Protein AF-A0A1Z4ECY9-F1 (afdb_monomer)

Foldseek 3Di:
DDPDDQEAEDEDLDAQVVVCCCCVPVVWDWPFDWDKDADPVCCVVCCVPPVGWIKIKTWTGHPVDDSYIYIYIYTDPDPCSVVCVVVPPPDPDPPDPPDDPDDDDD

Radius of gyration: 17.65 Å; Cα contacts (8 Å, |Δi|>4): 155; chains: 1; bounding box: 49×33×40 Å

Mean predicted aligned error: 11.93 Å

Structure (mmCIF, N/CA/C/O backbone):
data_AF-A0A1Z4ECY9-F1
#
_entry.id   AF-A0A1Z4ECY9-F1
#
loop_
_atom_site.group_PDB
_atom_site.id
_atom_site.type_symbol
_atom_site.label_atom_id
_atom_site.label_alt_id
_atom_site.label_comp_id
_atom_site.label_asym_id
_atom_site.label_entity_id
_atom_site.label_seq_id
_atom_site.pdbx_PDB_ins_code
_atom_site.Cartn_x
_atom_site.Cartn_y
_atom_site.Cartn_z
_atom_site.occupancy
_atom_site.B_iso_or_equiv
_atom_site.auth_seq_id
_atom_site.auth_comp_id
_atom_site.auth_asym_id
_atom_site.auth_atom_id
_atom_site.pdbx_PDB_model_num
ATOM 1 N N . MET A 1 1 ? 17.446 1.854 20.145 1.00 80.44 1 MET A N 1
ATOM 2 C CA . MET A 1 1 ? 16.213 1.353 20.793 1.00 80.44 1 MET A CA 1
ATOM 3 C C . MET A 1 1 ? 15.110 1.364 19.746 1.00 80.44 1 MET A C 1
ATOM 5 O O . MET A 1 1 ? 15.015 2.360 19.044 1.00 80.44 1 MET A O 1
ATOM 9 N N . ILE A 1 2 ? 14.346 0.279 19.589 1.00 88.25 2 ILE A N 1
ATOM 10 C CA . ILE A 1 2 ? 13.215 0.200 18.644 1.00 88.25 2 ILE A CA 1
ATOM 11 C C . ILE A 1 2 ? 11.961 0.709 19.361 1.00 88.25 2 ILE A C 1
ATOM 13 O O . ILE A 1 2 ? 11.686 0.266 20.474 1.00 88.25 2 ILE A O 1
ATOM 17 N N . THR A 1 3 ? 11.234 1.643 18.748 1.00 91.81 3 THR A N 1
ATOM 18 C CA . THR A 1 3 ? 10.036 2.273 19.337 1.00 91.81 3 THR A CA 1
ATOM 19 C C . THR A 1 3 ? 8.726 1.627 18.888 1.00 91.81 3 THR A C 1
ATOM 21 O O . THR A 1 3 ? 7.711 1.809 19.550 1.00 91.81 3 THR A O 1
ATOM 24 N N . GLY A 1 4 ? 8.741 0.853 17.800 1.00 89.12 4 GLY A N 1
ATOM 25 C CA . GLY A 1 4 ? 7.564 0.174 17.264 1.00 89.12 4 GLY A CA 1
ATOM 26 C C . GLY A 1 4 ? 7.726 -0.207 15.794 1.00 89.12 4 GLY A C 1
ATOM 27 O O . GLY A 1 4 ? 8.823 -0.127 15.240 1.00 89.12 4 GLY A O 1
ATOM 28 N N . ILE A 1 5 ? 6.615 -0.614 15.177 1.00 88.00 5 ILE A N 1
ATOM 29 C CA . ILE A 1 5 ? 6.491 -0.839 13.732 1.00 88.00 5 ILE A CA 1
ATOM 30 C C . ILE A 1 5 ? 5.702 0.337 13.161 1.00 88.00 5 ILE A C 1
ATOM 32 O O . ILE A 1 5 ? 4.564 0.549 13.566 1.00 88.00 5 ILE A O 1
ATOM 36 N N . ALA A 1 6 ? 6.302 1.091 12.239 1.00 88.12 6 ALA A N 1
ATOM 37 C CA . ALA A 1 6 ? 5.648 2.249 11.631 1.00 88.12 6 ALA A CA 1
ATOM 38 C C . ALA A 1 6 ? 4.501 1.841 10.692 1.00 88.12 6 ALA A C 1
ATOM 40 O O . ALA A 1 6 ? 3.439 2.450 10.714 1.00 88.12 6 ALA A O 1
ATOM 41 N N . HIS A 1 7 ? 4.719 0.813 9.871 1.00 91.50 7 HIS A N 1
ATOM 42 C CA . HIS A 1 7 ? 3.724 0.222 8.978 1.00 91.50 7 HIS A CA 1
ATOM 43 C C . HIS A 1 7 ? 4.233 -1.127 8.453 1.00 91.50 7 HIS A C 1
ATOM 45 O O . HIS A 1 7 ? 5.385 -1.506 8.678 1.00 91.50 7 HIS A O 1
ATOM 51 N N . THR A 1 8 ? 3.369 -1.856 7.749 1.00 92.75 8 THR A N 1
ATOM 52 C CA . THR A 1 8 ? 3.765 -2.995 6.908 1.00 92.75 8 THR A CA 1
ATOM 53 C C . THR A 1 8 ? 3.583 -2.609 5.445 1.00 92.75 8 THR A C 1
ATOM 55 O O . THR A 1 8 ? 2.523 -2.103 5.085 1.00 92.75 8 THR A O 1
ATOM 58 N N . GLY A 1 9 ? 4.602 -2.837 4.617 1.00 93.31 9 GLY A N 1
ATOM 59 C CA . GLY A 1 9 ? 4.529 -2.652 3.167 1.00 93.31 9 GLY A CA 1
ATOM 60 C C . GLY A 1 9 ? 4.226 -3.966 2.452 1.00 93.31 9 GLY A C 1
ATOM 61 O O . GLY A 1 9 ? 4.786 -5.007 2.807 1.00 93.31 9 GLY A O 1
ATOM 62 N N . VAL A 1 10 ? 3.347 -3.936 1.449 1.00 94.38 10 VAL A N 1
ATOM 63 C CA . VAL A 1 10 ? 3.013 -5.105 0.622 1.00 94.38 10 VAL A CA 1
ATOM 64 C C . VAL A 1 10 ? 3.139 -4.751 -0.853 1.00 94.38 10 VAL A C 1
ATOM 66 O O . VAL A 1 10 ? 2.501 -3.817 -1.338 1.00 94.38 10 VAL A O 1
ATOM 69 N N . CYS A 1 11 ? 3.942 -5.536 -1.569 1.00 93.12 11 CYS A N 1
ATOM 70 C CA . CYS A 1 11 ? 4.121 -5.392 -3.007 1.00 93.12 11 CYS A CA 1
ATOM 71 C C . CYS A 1 11 ? 2.959 -6.045 -3.758 1.00 93.12 11 CYS A C 1
ATOM 73 O O . CYS A 1 11 ? 2.620 -7.204 -3.503 1.00 93.12 11 CYS A O 1
ATOM 75 N N . VAL A 1 12 ? 2.374 -5.317 -4.701 1.00 93.62 12 VAL A N 1
ATOM 76 C CA . VAL A 1 12 ? 1.252 -5.763 -5.528 1.00 93.62 12 VAL A CA 1
ATOM 77 C C . VAL A 1 12 ? 1.512 -5.437 -6.999 1.00 93.62 12 VAL A C 1
ATOM 79 O O . VAL A 1 12 ? 2.254 -4.505 -7.299 1.00 93.62 12 VAL A O 1
ATOM 82 N N . PRO A 1 13 ? 0.909 -6.186 -7.935 1.00 90.75 13 PRO A N 1
ATOM 83 C CA . PRO A 1 13 ? 1.071 -5.918 -9.363 1.00 90.75 13 PRO A CA 1
ATOM 84 C C . PRO A 1 13 ? 0.149 -4.816 -9.910 1.00 90.75 13 PRO A C 1
ATOM 86 O O . PRO A 1 13 ? 0.336 -4.399 -11.046 1.00 90.75 13 PRO A O 1
ATOM 89 N N . ASP A 1 14 ? -0.863 -4.405 -9.142 1.00 91.88 14 ASP A N 1
ATOM 90 C CA . ASP A 1 14 ? -1.826 -3.347 -9.472 1.00 91.88 14 ASP A CA 1
ATOM 91 C C . ASP A 1 14 ? -2.219 -2.636 -8.169 1.00 91.88 14 ASP A C 1
ATOM 93 O O . ASP A 1 14 ? -2.951 -3.193 -7.337 1.00 91.88 14 ASP A O 1
ATOM 97 N N . CYS A 1 15 ? -1.680 -1.432 -7.958 1.00 95.69 15 CYS A N 1
ATOM 98 C CA . CYS A 1 15 ? -1.901 -0.671 -6.728 1.00 95.69 15 CYS A CA 1
ATOM 99 C C . CYS A 1 15 ? -3.362 -0.226 -6.586 1.00 95.69 15 CYS A C 1
ATOM 101 O O . CYS A 1 15 ? -3.951 -0.356 -5.510 1.00 95.69 15 CYS A O 1
ATOM 103 N N . GLU A 1 16 ? -3.984 0.244 -7.669 1.00 95.31 16 GLU A N 1
ATOM 104 C CA . GLU A 1 16 ? -5.367 0.726 -7.635 1.00 95.31 16 GLU A CA 1
ATOM 105 C C . GLU A 1 16 ? -6.35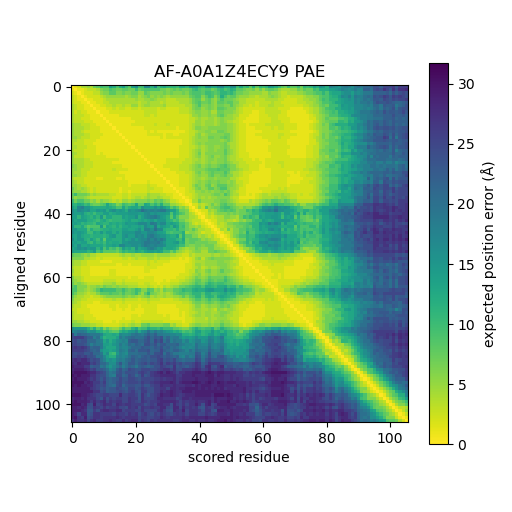0 -0.412 -7.352 1.00 95.31 16 GLU A C 1
ATOM 107 O O . GLU A 1 16 ? -7.227 -0.280 -6.489 1.00 95.31 16 GLU A O 1
ATOM 112 N N . GLY A 1 17 ? -6.166 -1.555 -8.019 1.00 96.44 17 GLY A N 1
ATOM 113 C CA . GLY A 1 17 ? -6.965 -2.755 -7.787 1.00 96.44 17 GLY A CA 1
ATOM 114 C C . GLY A 1 17 ? -6.834 -3.276 -6.354 1.00 96.44 17 GLY A C 1
ATOM 115 O O . GLY A 1 17 ? -7.839 -3.611 -5.716 1.00 96.44 17 GLY A O 1
ATOM 116 N N . ALA A 1 18 ? -5.617 -3.288 -5.804 1.00 97.75 18 ALA A N 1
ATOM 117 C CA . ALA A 1 18 ? -5.384 -3.684 -4.417 1.00 97.75 18 ALA A CA 1
ATOM 118 C C . ALA A 1 18 ? -6.031 -2.710 -3.419 1.00 97.75 18 ALA A C 1
ATOM 120 O O . ALA A 1 18 ? -6.681 -3.149 -2.467 1.00 97.75 18 ALA A O 1
ATOM 121 N N . VAL A 1 19 ? -5.924 -1.398 -3.642 1.00 98.00 19 VAL A N 1
ATOM 122 C CA . VAL A 1 19 ? -6.582 -0.389 -2.795 1.00 98.00 19 VAL A CA 1
ATOM 123 C C . VAL A 1 19 ? -8.099 -0.540 -2.828 1.00 98.00 19 VAL A C 1
ATOM 125 O O . VAL A 1 19 ? -8.735 -0.491 -1.771 1.00 98.00 19 VAL A O 1
ATOM 128 N N . ALA A 1 20 ? -8.685 -0.776 -4.005 1.00 97.81 20 ALA A N 1
ATOM 129 C CA . ALA A 1 20 ? -10.113 -1.053 -4.125 1.00 97.81 20 ALA A CA 1
ATOM 130 C C . ALA A 1 20 ? -10.507 -2.304 -3.325 1.00 97.81 20 ALA A C 1
ATOM 132 O O . ALA A 1 20 ? -11.491 -2.271 -2.592 1.00 97.81 20 ALA A O 1
ATOM 133 N N . PHE A 1 21 ? -9.709 -3.374 -3.372 1.00 97.81 21 PHE A N 1
ATOM 134 C CA . PHE A 1 21 ? -9.943 -4.568 -2.555 1.00 97.81 21 PHE A CA 1
ATOM 135 C C . PHE A 1 21 ? -9.900 -4.269 -1.047 1.00 97.81 21 PHE A C 1
ATOM 137 O O . PHE A 1 21 ? -10.837 -4.614 -0.322 1.00 97.81 21 PHE A O 1
ATOM 144 N N . TYR A 1 22 ? -8.848 -3.600 -0.567 1.00 97.62 22 TYR A N 1
ATOM 145 C CA . TYR A 1 22 ? -8.715 -3.261 0.853 1.00 97.62 22 TYR A CA 1
ATOM 146 C C . TYR A 1 22 ? -9.866 -2.373 1.342 1.00 97.62 22 TYR A C 1
ATOM 148 O O . TYR A 1 22 ? -10.384 -2.587 2.438 1.00 97.62 22 TYR A O 1
ATOM 156 N N . ARG A 1 23 ? -10.314 -1.427 0.513 1.00 97.44 23 ARG A N 1
ATOM 157 C CA . ARG A 1 23 ? -11.443 -0.545 0.818 1.00 97.44 23 ARG A CA 1
ATOM 158 C C . ARG A 1 23 ? -12.784 -1.275 0.788 1.00 97.44 23 ARG A C 1
ATOM 160 O O . ARG A 1 23 ? -13.520 -1.252 1.769 1.00 97.44 23 ARG A O 1
ATOM 167 N N . ASP A 1 24 ? -13.104 -1.916 -0.329 1.00 98.00 24 ASP A N 1
ATOM 168 C CA . ASP A 1 24 ? -14.465 -2.377 -0.625 1.00 98.00 24 ASP A CA 1
ATOM 169 C C . ASP A 1 24 ? -14.768 -3.755 -0.036 1.00 98.00 24 ASP A C 1
ATOM 171 O O . ASP A 1 24 ? -15.924 -4.066 0.250 1.00 98.00 24 ASP A O 1
ATOM 175 N N . VAL A 1 25 ? -13.743 -4.594 0.144 1.00 97.94 25 VAL A N 1
ATOM 176 C CA . VAL A 1 25 ? -13.905 -5.964 0.653 1.00 97.94 25 VAL A CA 1
ATOM 177 C C . VAL A 1 25 ? -13.518 -6.054 2.121 1.00 97.94 25 VAL A C 1
ATOM 179 O O . VAL A 1 25 ? -14.233 -6.680 2.901 1.00 97.94 25 VAL A O 1
ATOM 182 N N . LEU A 1 26 ? -12.391 -5.446 2.497 1.00 96.25 26 LEU A N 1
ATOM 183 C CA . LEU A 1 26 ? -11.879 -5.505 3.870 1.00 96.25 26 LEU A CA 1
ATOM 184 C C . LEU A 1 26 ? -12.319 -4.318 4.735 1.00 96.25 26 LEU A C 1
ATOM 186 O O . LEU A 1 26 ? -12.106 -4.346 5.945 1.00 96.25 26 LEU A O 1
ATOM 190 N N . GLY A 1 27 ? -12.968 -3.308 4.148 1.00 97.00 27 GLY A N 1
ATOM 191 C CA . GLY A 1 27 ? -13.519 -2.172 4.885 1.00 97.00 27 GLY A CA 1
ATOM 192 C C . GLY A 1 27 ? -12.462 -1.214 5.434 1.00 97.00 27 GLY A C 1
ATOM 193 O O . GLY A 1 27 ? -12.752 -0.467 6.368 1.00 97.00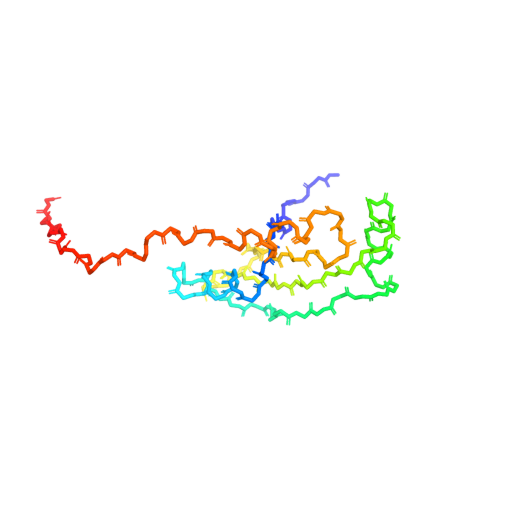 27 GLY A O 1
ATOM 194 N N . LEU A 1 28 ? -11.240 -1.232 4.896 1.00 97.31 28 LEU A N 1
ATOM 195 C CA . LEU A 1 28 ? -10.199 -0.278 5.274 1.00 97.31 28 LEU A CA 1
ATOM 196 C C . LEU A 1 28 ? -10.491 1.104 4.679 1.00 97.31 28 LEU A C 1
ATOM 198 O O . LEU A 1 28 ? -11.146 1.267 3.649 1.00 97.31 28 LEU A O 1
ATOM 202 N N . ARG A 1 29 ? -9.957 2.130 5.329 1.00 97.62 29 ARG A N 1
ATOM 203 C CA . ARG A 1 29 ? -10.006 3.511 4.871 1.00 97.62 29 ARG A CA 1
ATOM 204 C C . ARG A 1 29 ? -8.753 3.840 4.072 1.00 97.62 29 ARG A C 1
ATOM 206 O O . ARG A 1 29 ? -7.643 3.593 4.530 1.00 97.62 29 ARG A O 1
ATOM 213 N N . VAL A 1 30 ? -8.932 4.474 2.917 1.00 97.38 30 VAL A N 1
ATOM 214 C CA . VAL A 1 30 ? -7.825 5.087 2.173 1.00 97.38 30 VAL A CA 1
ATOM 215 C C . VAL A 1 30 ? -7.400 6.361 2.902 1.00 97.38 30 VAL A C 1
ATOM 217 O O . VAL A 1 30 ? -8.201 7.286 3.052 1.00 97.38 30 VAL A O 1
ATOM 220 N N . LEU A 1 31 ? -6.163 6.381 3.392 1.00 96.12 31 LEU A N 1
ATOM 221 C CA . LEU A 1 31 ? -5.571 7.510 4.115 1.00 96.12 31 LEU A CA 1
ATOM 222 C C . LEU A 1 31 ? -4.726 8.375 3.180 1.00 96.12 31 LEU A C 1
ATOM 224 O O . LEU A 1 31 ? -4.788 9.599 3.250 1.00 96.12 31 LEU A O 1
ATOM 228 N N . SER A 1 32 ? -3.990 7.721 2.280 1.00 94.31 32 SER A N 1
ATOM 229 C CA . SER A 1 32 ? -3.289 8.351 1.167 1.00 94.31 32 SER A CA 1
ATOM 230 C C . SER A 1 32 ? -3.675 7.618 -0.119 1.00 94.31 32 SER A C 1
ATOM 232 O O . SER A 1 32 ? -3.478 6.399 -0.182 1.00 94.31 32 SER A O 1
ATOM 234 N N . PRO A 1 33 ? -4.290 8.297 -1.106 1.00 93.69 33 PRO A N 1
ATOM 235 C CA . PRO A 1 33 ? -4.673 7.662 -2.363 1.00 93.69 33 PRO A CA 1
ATOM 236 C C . PRO A 1 33 ? -3.434 7.240 -3.168 1.00 93.69 33 PRO A C 1
ATOM 238 O O . PRO A 1 33 ? -2.357 7.772 -2.914 1.00 93.69 33 PRO A O 1
ATOM 241 N N . PRO A 1 34 ? -3.569 6.327 -4.147 1.00 93.75 34 PRO A N 1
ATOM 242 C CA . PRO A 1 34 ? -2.475 5.973 -5.044 1.00 93.75 34 PRO A CA 1
ATOM 243 C C . PRO A 1 34 ? -1.853 7.202 -5.710 1.00 93.75 34 PRO A C 1
ATOM 245 O O . PRO A 1 34 ? -2.556 8.000 -6.336 1.00 93.75 34 PRO A O 1
ATOM 248 N N . TYR A 1 35 ? -0.535 7.344 -5.600 1.00 89.00 35 TYR A N 1
ATOM 249 C CA . TYR A 1 35 ? 0.231 8.318 -6.373 1.00 89.00 35 TYR A CA 1
ATOM 250 C C . TYR A 1 35 ? 1.582 7.743 -6.791 1.00 89.00 35 TYR A C 1
ATOM 252 O O . TYR A 1 35 ? 2.166 6.899 -6.109 1.00 89.00 35 TYR A O 1
ATOM 260 N N . VAL A 1 36 ? 2.074 8.208 -7.940 1.00 89.94 36 VAL A N 1
ATOM 261 C CA . VAL A 1 36 ? 3.367 7.788 -8.479 1.00 89.94 36 VAL A CA 1
ATOM 262 C C . VAL A 1 36 ? 4.482 8.550 -7.774 1.00 89.94 36 VAL A C 1
ATOM 264 O O . VAL A 1 36 ? 4.528 9.782 -7.786 1.00 89.94 36 VAL A O 1
ATOM 267 N N . MET A 1 37 ? 5.408 7.797 -7.200 1.00 84.44 37 MET A N 1
ATOM 268 C CA . MET A 1 37 ? 6.678 8.265 -6.675 1.00 84.44 37 MET A CA 1
ATOM 269 C C . MET A 1 37 ? 7.782 7.949 -7.676 1.00 84.44 37 MET A C 1
ATOM 271 O O . MET A 1 37 ? 8.066 6.792 -7.989 1.00 84.44 37 MET A O 1
ATOM 2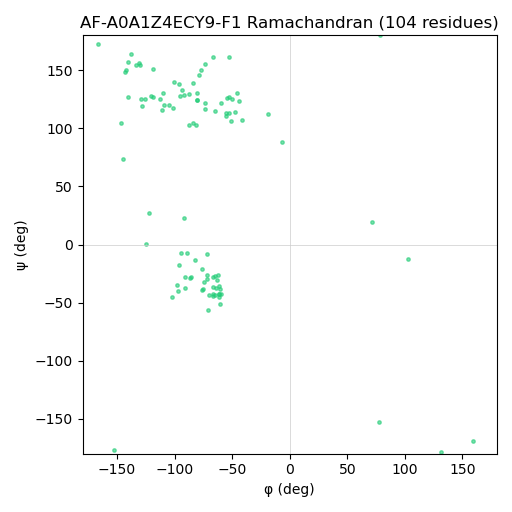75 N N . ALA A 1 38 ? 8.404 9.012 -8.174 1.00 79.56 38 ALA A N 1
ATOM 276 C CA . ALA A 1 38 ? 9.486 8.954 -9.140 1.00 79.56 38 ALA A CA 1
ATOM 277 C C . ALA A 1 38 ? 10.581 9.960 -8.773 1.00 79.56 38 ALA A C 1
ATOM 279 O O . ALA A 1 38 ? 10.372 10.908 -8.009 1.00 79.56 38 ALA A O 1
ATOM 280 N N . GLY A 1 39 ? 11.757 9.786 -9.368 1.00 70.56 39 GLY A N 1
ATOM 281 C CA . GLY A 1 39 ? 12.842 10.751 -9.251 1.00 70.56 39 GLY A CA 1
ATOM 282 C C . GLY A 1 39 ? 13.591 10.682 -7.916 1.00 70.56 39 GLY A C 1
ATOM 283 O O . GLY A 1 39 ? 13.697 9.633 -7.287 1.00 70.56 39 GLY A O 1
ATOM 284 N N . ASN A 1 40 ? 14.168 11.809 -7.492 1.00 63.53 40 ASN A N 1
ATOM 285 C CA . ASN A 1 40 ? 15.117 11.829 -6.372 1.00 63.53 40 ASN A CA 1
ATOM 286 C C . ASN A 1 40 ? 14.492 11.439 -5.025 1.00 63.53 40 ASN A C 1
ATOM 288 O O . ASN A 1 40 ? 15.204 10.928 -4.171 1.00 63.53 40 ASN A O 1
ATOM 292 N N . ALA A 1 41 ? 13.185 11.649 -4.841 1.00 62.19 41 ALA A N 1
ATOM 293 C CA . ALA A 1 41 ? 12.501 11.328 -3.589 1.00 62.19 41 ALA A CA 1
ATOM 294 C C . ALA A 1 41 ? 12.582 9.830 -3.261 1.00 62.19 41 ALA A C 1
ATOM 296 O O . ALA A 1 41 ? 12.935 9.474 -2.145 1.00 62.19 41 ALA A O 1
ATOM 297 N N . ILE A 1 42 ? 12.344 8.965 -4.250 1.00 64.31 42 ILE A N 1
ATOM 298 C CA . ILE A 1 42 ? 12.404 7.513 -4.063 1.00 64.31 42 ILE A CA 1
ATOM 299 C C . ILE A 1 42 ? 13.819 6.954 -4.239 1.00 64.31 42 ILE A C 1
ATOM 301 O O . ILE A 1 42 ? 14.187 5.995 -3.571 1.00 64.31 42 ILE A O 1
ATOM 305 N N . ARG A 1 43 ? 14.668 7.589 -5.060 1.00 65.81 43 ARG A N 1
ATOM 306 C CA . ARG A 1 43 ? 16.092 7.220 -5.136 1.00 65.81 43 ARG A CA 1
ATOM 307 C C . ARG A 1 43 ? 16.836 7.459 -3.827 1.00 65.81 43 ARG A C 1
ATOM 309 O O . ARG A 1 43 ? 17.688 6.660 -3.471 1.00 65.81 43 ARG A O 1
ATOM 316 N N . ASN A 1 44 ? 16.523 8.525 -3.101 1.00 65.50 44 ASN A N 1
ATOM 317 C CA . ASN A 1 44 ? 17.177 8.782 -1.819 1.00 65.50 44 ASN A CA 1
ATOM 318 C C . ASN A 1 44 ? 16.724 7.806 -0.723 1.00 65.50 44 ASN A C 1
ATOM 320 O O . ASN A 1 44 ? 17.481 7.566 0.210 1.00 65.50 44 ASN A O 1
ATOM 324 N N . ASP A 1 45 ? 15.511 7.265 -0.839 1.00 67.69 45 ASP A N 1
ATOM 325 C CA . ASP A 1 45 ? 14.922 6.372 0.162 1.00 67.69 45 ASP A CA 1
ATOM 326 C C . ASP A 1 45 ? 15.226 4.891 -0.129 1.00 67.69 45 ASP A C 1
ATOM 328 O O . ASP A 1 45 ? 15.523 4.108 0.769 1.00 67.69 45 ASP A O 1
ATOM 332 N N . MET A 1 46 ? 15.226 4.508 -1.411 1.00 64.75 46 MET A N 1
ATOM 333 C CA . MET A 1 46 ? 15.349 3.119 -1.867 1.00 64.75 46 MET A CA 1
ATOM 334 C C . MET A 1 46 ? 16.495 2.863 -2.858 1.00 64.75 46 MET A C 1
ATOM 336 O O . MET A 1 46 ? 16.661 1.725 -3.290 1.00 64.75 46 MET A O 1
ATOM 340 N N . GLY A 1 47 ? 17.295 3.867 -3.228 1.00 61.00 47 GLY A N 1
ATOM 341 C CA . GLY A 1 47 ? 18.310 3.767 -4.294 1.00 61.00 47 GLY A CA 1
ATOM 342 C C . GLY A 1 47 ? 19.428 2.751 -4.046 1.00 61.00 47 GLY A C 1
ATOM 343 O O . GLY A 1 47 ? 19.987 2.206 -4.993 1.00 61.00 47 GLY A O 1
ATOM 344 N N . GLU A 1 48 ? 19.723 2.457 -2.779 1.00 68.00 48 GLU A N 1
ATOM 345 C CA . GLU A 1 48 ? 20.682 1.414 -2.381 1.00 68.00 48 GLU A CA 1
ATOM 346 C C . GLU A 1 48 ? 20.098 -0.007 -2.520 1.00 68.00 48 GLU A C 1
ATOM 348 O O . GLU A 1 48 ? 20.837 -0.985 -2.607 1.00 68.00 48 GLU A O 1
ATOM 353 N N . LEU A 1 49 ? 18.766 -0.134 -2.542 1.00 62.09 49 LEU A N 1
ATOM 354 C CA . LEU A 1 49 ? 18.043 -1.405 -2.670 1.00 62.09 49 LEU A CA 1
ATOM 355 C C . LEU A 1 49 ? 17.602 -1.671 -4.114 1.00 62.09 49 LEU A C 1
ATOM 357 O O . LEU A 1 49 ? 17.575 -2.821 -4.551 1.00 62.09 49 LEU A O 1
ATOM 361 N N . VAL A 1 50 ? 17.243 -0.617 -4.849 1.00 64.88 50 VAL A N 1
ATOM 362 C CA . VAL A 1 50 ? 16.744 -0.667 -6.227 1.00 64.88 50 VAL A CA 1
ATOM 363 C C . VAL A 1 50 ? 17.351 0.501 -6.997 1.00 64.88 50 VAL A C 1
ATOM 365 O O . VAL A 1 50 ? 17.236 1.645 -6.575 1.00 64.88 50 VAL A O 1
ATOM 368 N N . SER A 1 51 ? 17.982 0.227 -8.137 1.00 63.72 51 SER A N 1
ATOM 369 C CA . SER A 1 51 ? 18.820 1.189 -8.868 1.00 63.72 51 SER A CA 1
ATOM 370 C C . SER A 1 51 ? 18.054 2.319 -9.573 1.00 63.72 51 SER A C 1
ATOM 372 O O . SER A 1 51 ? 18.585 3.422 -9.691 1.00 63.72 51 SER A O 1
ATOM 374 N N . ASP A 1 52 ? 16.812 2.090 -10.012 1.00 67.44 52 ASP A N 1
ATOM 375 C CA . ASP A 1 52 ? 15.920 3.146 -10.524 1.00 67.44 52 ASP A CA 1
ATOM 376 C C . ASP A 1 52 ? 14.453 2.869 -10.145 1.00 67.44 52 ASP A C 1
ATOM 378 O O . ASP A 1 52 ? 13.642 2.427 -10.968 1.00 67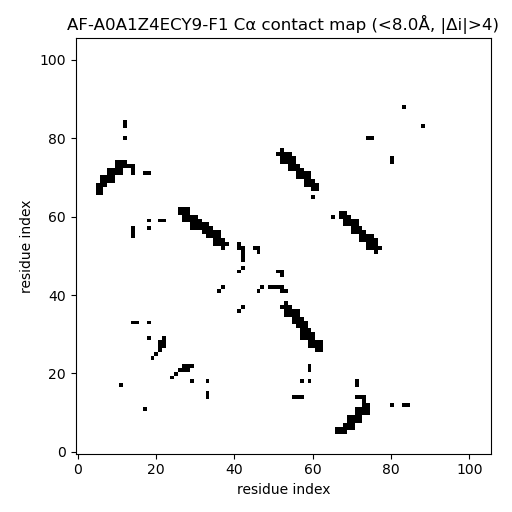.44 52 ASP A O 1
ATOM 382 N N . PRO A 1 53 ? 14.091 3.064 -8.866 1.00 70.94 53 PRO A N 1
ATOM 383 C CA . PRO A 1 53 ? 12.762 2.748 -8.396 1.00 70.94 53 PRO A CA 1
ATOM 384 C C . PRO A 1 53 ? 11.789 3.803 -8.919 1.00 70.94 53 PRO A C 1
ATOM 386 O O . PRO A 1 53 ? 11.921 4.995 -8.658 1.00 70.94 53 PRO A O 1
ATOM 389 N N . THR A 1 54 ? 10.783 3.353 -9.656 1.00 84.50 54 THR A N 1
ATOM 390 C CA . THR A 1 54 ? 9.543 4.103 -9.861 1.00 84.50 54 THR A CA 1
ATOM 391 C C . THR A 1 54 ? 8.424 3.234 -9.325 1.00 84.50 54 THR A C 1
ATOM 393 O O . THR A 1 54 ? 8.342 2.054 -9.681 1.00 84.50 54 THR A O 1
ATOM 396 N N . MET A 1 55 ? 7.586 3.788 -8.453 1.00 88.44 55 MET A N 1
ATOM 397 C CA . MET A 1 55 ? 6.515 3.022 -7.824 1.00 88.44 55 MET A CA 1
ATOM 398 C C . MET A 1 55 ? 5.250 3.846 -7.648 1.00 88.44 55 MET A C 1
ATOM 400 O O . MET A 1 55 ? 5.317 5.050 -7.413 1.00 88.44 55 MET A O 1
ATOM 404 N N . THR A 1 56 ? 4.101 3.191 -7.722 1.00 91.81 56 THR A N 1
ATOM 405 C CA . THR A 1 56 ? 2.836 3.743 -7.236 1.00 91.81 56 THR A CA 1
ATOM 406 C C . THR A 1 56 ? 2.628 3.233 -5.821 1.00 91.81 56 THR A C 1
ATOM 408 O O . THR A 1 56 ? 2.675 2.020 -5.616 1.00 91.81 56 THR A O 1
ATOM 411 N N . ALA A 1 57 ? 2.364 4.111 -4.853 1.00 93.31 57 ALA A N 1
ATOM 412 C CA . ALA A 1 57 ? 1.986 3.660 -3.517 1.00 93.31 57 ALA A CA 1
ATOM 413 C C . ALA A 1 57 ? 0.743 4.354 -2.974 1.00 93.31 57 ALA A C 1
ATOM 415 O O . ALA A 1 57 ? 0.394 5.465 -3.375 1.00 93.31 57 ALA A O 1
ATOM 416 N N . ALA A 1 58 ? 0.089 3.665 -2.049 1.00 96.56 58 ALA A N 1
ATOM 417 C CA . ALA A 1 58 ? -1.058 4.142 -1.300 1.00 96.56 58 ALA A CA 1
ATOM 418 C C . ALA A 1 58 ? -0.954 3.684 0.155 1.00 96.56 58 ALA A C 1
ATOM 420 O O . ALA A 1 58 ? -0.329 2.666 0.455 1.00 96.56 58 ALA A O 1
ATOM 421 N N . ILE A 1 59 ? -1.627 4.401 1.053 1.00 96.75 59 ILE A N 1
ATOM 422 C CA . ILE A 1 59 ? -1.708 4.032 2.469 1.00 96.75 59 ILE A CA 1
ATOM 423 C C . ILE A 1 59 ? -3.168 3.794 2.829 1.00 96.75 59 ILE A C 1
ATOM 425 O O . ILE A 1 59 ? -4.020 4.669 2.636 1.00 96.75 59 ILE A O 1
ATOM 429 N N . VAL A 1 60 ? -3.446 2.624 3.400 1.00 97.69 60 VAL A N 1
ATOM 430 C CA . VAL A 1 60 ? -4.755 2.268 3.952 1.00 97.69 60 VAL A CA 1
ATOM 431 C C . VAL A 1 60 ? -4.649 1.982 5.449 1.00 97.69 60 VAL A C 1
ATOM 433 O O . VAL A 1 60 ? -3.612 1.544 5.942 1.00 97.69 60 VAL A O 1
ATOM 436 N N . GLY A 1 61 ? -5.723 2.230 6.188 1.00 96.75 61 GLY A N 1
ATOM 437 C CA . GLY A 1 61 ? -5.780 2.002 7.631 1.00 96.75 61 GLY A CA 1
ATOM 438 C C . GLY A 1 61 ? -7.194 1.712 8.109 1.00 96.75 61 GLY A C 1
ATOM 439 O O . GLY A 1 61 ? -8.125 1.605 7.312 1.00 96.75 61 GLY A O 1
ATOM 440 N N . PHE A 1 62 ? -7.370 1.562 9.416 1.00 95.50 62 PHE A N 1
ATOM 441 C CA . PHE A 1 62 ? -8.673 1.224 9.979 1.00 95.50 62 PHE A CA 1
ATOM 442 C C . PHE A 1 62 ? -9.622 2.441 10.035 1.00 95.50 62 PHE A C 1
ATOM 444 O O . PHE A 1 62 ? -9.163 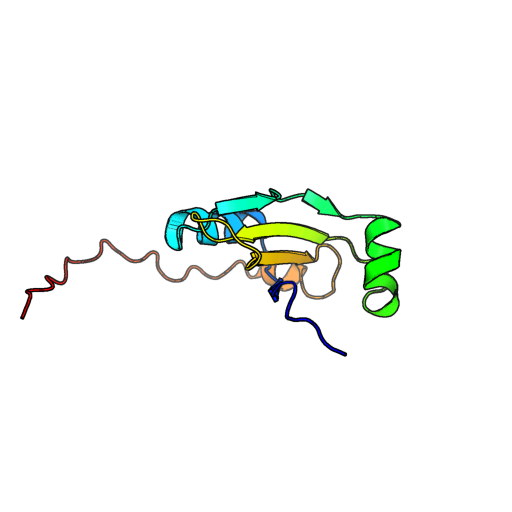3.583 10.145 1.00 95.50 62 PHE A O 1
ATOM 451 N N . PRO A 1 63 ? -10.952 2.239 9.936 1.00 93.56 63 P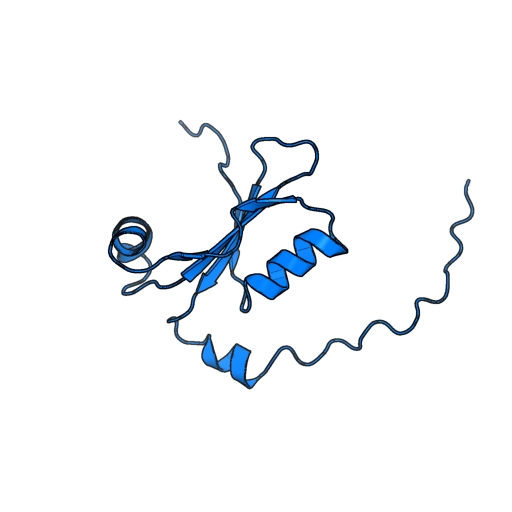RO A N 1
ATOM 452 C CA . PRO A 1 63 ? -11.928 3.334 9.935 1.00 93.56 63 PRO A CA 1
ATOM 453 C C . PRO A 1 63 ? -11.966 4.161 11.225 1.00 93.56 63 PRO A C 1
ATOM 455 O O . PRO A 1 63 ? -12.272 5.353 11.171 1.00 93.56 63 PRO A O 1
ATOM 458 N N . ASP A 1 64 ? -11.660 3.536 12.362 1.00 93.88 64 ASP A N 1
ATOM 459 C CA . ASP A 1 64 ? -11.549 4.156 13.688 1.00 93.88 64 ASP A CA 1
ATOM 460 C C . ASP A 1 64 ? -10.298 5.038 13.838 1.00 93.88 64 ASP A C 1
ATOM 462 O O . ASP A 1 64 ? -10.185 5.795 14.803 1.00 93.88 64 ASP A O 1
ATOM 466 N N . GLY A 1 65 ? -9.405 5.008 12.846 1.00 84.38 65 GLY A N 1
ATOM 467 C CA . GLY A 1 65 ? -8.145 5.733 12.859 1.00 84.38 65 GLY A CA 1
ATOM 468 C C . GLY A 1 65 ? -7.080 5.041 13.710 1.00 84.38 65 GLY A C 1
ATOM 469 O O . GLY A 1 65 ? -7.282 3.973 14.275 1.00 84.38 65 GLY A O 1
ATOM 470 N N . GLY A 1 66 ? -5.897 5.649 13.769 1.00 87.44 66 GLY A N 1
ATOM 471 C CA . GLY A 1 66 ? -4.745 5.113 14.494 1.00 87.44 66 GLY A CA 1
ATOM 472 C C . GLY A 1 66 ? -3.470 5.127 13.659 1.00 87.44 66 GLY A C 1
ATOM 473 O O . GLY A 1 66 ? -3.457 5.593 12.521 1.00 87.44 66 GLY A O 1
ATOM 474 N N . ASP A 1 67 ? -2.395 4.619 14.251 1.00 87.69 67 ASP A N 1
ATOM 475 C CA . ASP A 1 67 ? -1.055 4.527 13.659 1.00 87.69 67 ASP A CA 1
ATOM 476 C C . ASP A 1 67 ? -0.821 3.222 12.880 1.00 87.69 67 ASP A C 1
ATOM 478 O O . ASP A 1 67 ? 0.179 3.069 12.185 1.00 87.69 67 ASP A O 1
ATOM 482 N N . ARG A 1 68 ? -1.764 2.278 12.956 1.00 91.50 68 ARG A N 1
ATOM 483 C CA . ARG A 1 68 ? -1.697 0.990 12.262 1.00 91.50 68 ARG A CA 1
ATOM 484 C C . ARG A 1 68 ? -2.132 1.154 10.817 1.00 91.50 68 ARG A C 1
ATOM 486 O O . ARG A 1 68 ? -3.329 1.222 10.525 1.00 91.50 68 ARG A O 1
ATOM 493 N N . VAL A 1 69 ? -1.155 1.176 9.922 1.00 95.12 69 VAL A N 1
ATOM 494 C CA . VAL A 1 69 ? -1.392 1.353 8.491 1.00 95.12 69 VAL A CA 1
ATOM 495 C C . VAL A 1 69 ? -0.679 0.295 7.658 1.00 95.12 69 VAL A C 1
ATOM 497 O O . VAL A 1 69 ? 0.327 -0.294 8.068 1.00 95.12 69 VAL A O 1
ATOM 500 N N . LEU A 1 70 ? -1.240 0.061 6.477 1.00 96.31 70 LEU A N 1
ATOM 501 C CA . LEU A 1 70 ? -0.693 -0.796 5.439 1.00 96.31 70 LEU A CA 1
ATOM 502 C C . LEU A 1 70 ? -0.306 0.081 4.250 1.00 96.31 70 LEU A C 1
ATOM 504 O O . LEU A 1 70 ? -1.143 0.823 3.728 1.00 96.31 70 LEU A O 1
ATOM 508 N N . GLU A 1 71 ? 0.944 -0.026 3.823 1.00 96.25 71 GLU A N 1
ATOM 509 C CA . GLU A 1 71 ? 1.410 0.572 2.580 1.00 96.25 71 GLU A CA 1
ATOM 510 C C . GLU A 1 71 ? 1.275 -0.448 1.446 1.00 96.25 71 GLU A C 1
ATOM 512 O O . GLU A 1 71 ? 1.710 -1.598 1.554 1.00 96.25 71 GLU A O 1
ATOM 517 N N . VAL A 1 72 ? 0.631 -0.034 0.361 1.00 96.81 72 VAL A N 1
ATOM 518 C CA . VAL A 1 72 ? 0.402 -0.847 -0.835 1.00 96.81 72 VAL A CA 1
ATOM 519 C C . VAL A 1 72 ? 1.286 -0.292 -1.938 1.00 96.81 72 VAL A C 1
ATOM 521 O O . VAL A 1 72 ? 1.144 0.879 -2.276 1.00 96.81 72 VAL A O 1
ATOM 524 N N . ILE A 1 73 ? 2.191 -1.112 -2.477 1.00 94.00 73 ILE A N 1
ATOM 525 C CA . ILE A 1 73 ? 3.272 -0.660 -3.363 1.00 94.00 73 ILE A CA 1
ATOM 526 C C . ILE A 1 73 ? 3.238 -1.449 -4.671 1.00 94.00 73 ILE A C 1
ATOM 528 O O . ILE A 1 73 ? 3.318 -2.675 -4.663 1.00 94.00 73 ILE A O 1
ATOM 532 N N . GLU A 1 74 ? 3.179 -0.756 -5.803 1.00 92.62 74 GLU A N 1
ATOM 533 C CA . GLU A 1 74 ? 3.402 -1.326 -7.132 1.00 92.62 74 GLU A CA 1
ATOM 534 C C . GLU A 1 74 ? 4.707 -0.775 -7.704 1.00 92.62 74 GLU A C 1
ATOM 536 O O . GLU A 1 74 ? 4.814 0.419 -7.981 1.00 92.62 74 GLU A O 1
ATOM 541 N N . TYR A 1 75 ? 5.695 -1.644 -7.917 1.00 88.19 75 TYR A N 1
ATOM 542 C CA . TYR A 1 75 ? 6.920 -1.278 -8.625 1.00 88.19 75 TYR A CA 1
ATOM 543 C C . TYR A 1 75 ? 6.690 -1.312 -10.137 1.00 88.19 75 TYR A C 1
ATOM 545 O O . TYR A 1 75 ? 6.289 -2.334 -10.693 1.00 88.19 75 TYR A O 1
ATOM 553 N N . LEU A 1 76 ? 6.973 -0.200 -10.815 1.00 83.56 76 LEU A N 1
ATOM 554 C CA . LEU A 1 76 ? 6.644 -0.028 -12.231 1.00 83.56 76 LEU A CA 1
ATOM 555 C C . LEU A 1 76 ? 7.763 -0.478 -13.181 1.00 83.56 76 LEU A C 1
ATOM 557 O O . LEU A 1 76 ? 7.454 -0.915 -14.287 1.00 83.56 76 LEU A O 1
ATOM 561 N N . ASN A 1 77 ? 9.025 -0.423 -12.738 1.00 72.56 77 ASN A N 1
ATOM 562 C CA . ASN A 1 77 ? 10.216 -0.624 -13.579 1.00 72.56 77 ASN A CA 1
ATOM 563 C C . ASN A 1 77 ? 11.127 -1.774 -13.104 1.00 72.56 77 ASN A C 1
ATOM 565 O O . ASN A 1 77 ? 12.336 -1.726 -13.313 1.00 72.56 77 ASN A O 1
ATOM 569 N N . VAL A 1 78 ? 10.584 -2.786 -12.422 1.00 67.31 78 VAL A N 1
ATOM 570 C CA . VAL A 1 78 ? 11.372 -3.943 -11.957 1.00 67.31 78 VAL A CA 1
ATOM 571 C C . VAL A 1 78 ? 11.187 -5.150 -12.876 1.00 67.31 78 VAL A C 1
ATOM 573 O O . VAL A 1 78 ? 10.074 -5.435 -13.331 1.00 67.31 78 VAL A O 1
ATOM 576 N N . ASP A 1 79 ? 12.280 -5.872 -13.135 1.00 56.78 79 ASP A N 1
ATOM 577 C CA . ASP A 1 79 ? 12.274 -7.098 -13.936 1.00 56.78 79 ASP A CA 1
ATOM 578 C C . ASP A 1 79 ? 11.250 -8.104 -13.371 1.00 56.78 79 ASP A C 1
ATOM 580 O O . ASP A 1 79 ? 11.258 -8.424 -12.183 1.00 56.78 79 ASP A O 1
ATOM 584 N N . GLY A 1 80 ? 10.334 -8.582 -14.222 1.00 53.88 80 GLY A N 1
ATOM 585 C CA . GLY A 1 80 ? 9.234 -9.484 -13.842 1.00 53.88 80 GLY A CA 1
ATOM 586 C C . GLY A 1 80 ? 7.852 -8.825 -13.702 1.00 53.88 80 GLY A C 1
ATOM 587 O O . GLY A 1 80 ? 6.846 -9.537 -13.712 1.00 53.88 80 GLY A O 1
ATOM 588 N N . ALA A 1 81 ? 7.758 -7.488 -13.672 1.00 55.34 81 ALA A N 1
ATOM 589 C CA . ALA A 1 81 ? 6.468 -6.779 -13.697 1.00 55.34 81 ALA A CA 1
ATOM 590 C C . ALA A 1 81 ? 5.669 -7.061 -14.990 1.00 55.34 81 ALA A C 1
ATOM 592 O O . ALA A 1 81 ? 4.445 -7.226 -14.968 1.00 55.34 81 ALA A O 1
ATOM 593 N N . ASP A 1 82 ? 6.372 -7.209 -16.114 1.00 53.50 82 ASP A N 1
ATOM 594 C CA . ASP A 1 82 ? 5.780 -7.557 -17.409 1.00 53.50 82 ASP A CA 1
ATOM 595 C C . ASP A 1 82 ? 5.196 -8.973 -17.445 1.00 53.50 82 ASP A C 1
ATOM 597 O O . ASP A 1 82 ? 4.238 -9.223 -18.178 1.00 53.50 82 ASP A O 1
ATOM 601 N N . ASP A 1 83 ? 5.729 -9.896 -16.643 1.00 52.50 83 ASP A N 1
ATOM 602 C CA . ASP A 1 83 ? 5.282 -11.289 -16.631 1.00 52.50 83 ASP A CA 1
ATOM 603 C C . ASP A 1 83 ? 3.926 -11.427 -15.918 1.00 52.50 83 ASP A C 1
ATOM 605 O O . ASP A 1 83 ? 3.073 -12.211 -16.335 1.00 52.50 83 ASP A O 1
ATOM 609 N N . VAL A 1 84 ? 3.656 -10.584 -14.910 1.00 55.09 84 VAL A N 1
ATOM 610 C CA . VAL A 1 84 ? 2.336 -10.499 -14.259 1.00 55.09 84 VAL 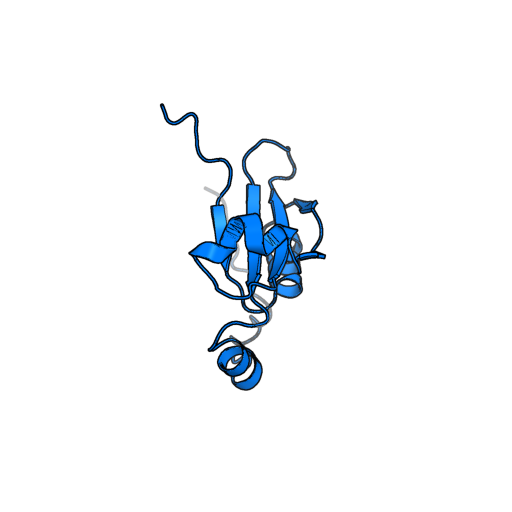A CA 1
ATOM 611 C C . VAL A 1 84 ? 1.321 -9.754 -15.131 1.00 55.09 84 VAL A C 1
ATOM 613 O O . VAL A 1 84 ? 0.168 -10.183 -15.215 1.00 55.09 84 VAL A O 1
ATOM 616 N N . ARG A 1 85 ? 1.734 -8.689 -15.836 1.00 55.19 85 ARG A N 1
ATOM 617 C CA . ARG A 1 85 ? 0.863 -7.964 -16.783 1.00 55.19 85 ARG A CA 1
ATOM 618 C C . ARG A 1 85 ? 0.490 -8.817 -18.003 1.00 55.19 85 ARG A C 1
ATOM 620 O O . ARG A 1 85 ? -0.650 -8.750 -18.459 1.00 55.19 85 ARG A O 1
ATOM 627 N N . ARG A 1 86 ? 1.406 -9.658 -18.507 1.00 49.50 86 ARG A N 1
ATOM 628 C CA . ARG A 1 86 ? 1.144 -10.602 -19.615 1.00 49.50 86 ARG A CA 1
ATOM 629 C C . ARG A 1 86 ? 0.344 -11.827 -19.187 1.00 49.50 86 ARG A C 1
ATOM 631 O O . ARG A 1 86 ? -0.544 -12.251 -19.923 1.00 49.50 86 ARG A O 1
ATOM 638 N N . ASN A 1 87 ? 0.617 -12.379 -18.007 1.00 42.12 87 ASN A N 1
ATOM 639 C CA . ASN A 1 87 ? -0.082 -13.561 -17.494 1.00 42.12 87 ASN A CA 1
ATOM 640 C C . ASN A 1 87 ? -1.294 -13.204 -16.629 1.00 42.12 87 ASN A C 1
ATOM 642 O O . ASN A 1 87 ? -1.695 -14.033 -15.807 1.00 42.12 87 ASN A O 1
ATOM 646 N N . GLY A 1 88 ? -1.830 -11.986 -16.835 1.00 41.41 88 GLY A N 1
ATOM 647 C CA . GLY A 1 88 ? -2.857 -11.300 -16.058 1.00 41.41 88 GLY A CA 1
ATOM 648 C C . GLY A 1 88 ? -3.652 -12.248 -15.195 1.00 41.41 88 GLY A C 1
ATOM 649 O O . GLY A 1 88 ? -4.336 -13.099 -15.762 1.00 41.41 88 GLY A O 1
ATOM 650 N N . TRP A 1 89 ? -3.484 -12.110 -13.868 1.00 41.94 89 TRP A N 1
ATOM 651 C CA . TRP A 1 89 ? -4.169 -12.847 -12.801 1.00 41.94 89 TRP A CA 1
ATOM 652 C C . TRP A 1 89 ? -5.272 -13.718 -13.383 1.00 41.94 89 TRP A C 1
ATOM 654 O O . TRP A 1 89 ? -6.396 -13.244 -13.590 1.00 41.94 89 TRP A O 1
ATOM 664 N N . LYS A 1 90 ? -4.914 -14.953 -13.776 1.00 40.28 90 LYS A N 1
ATOM 665 C CA . LYS A 1 90 ? -5.884 -15.882 -14.352 1.00 40.28 90 LYS A CA 1
ATOM 666 C C . LYS A 1 90 ? -7.013 -15.925 -13.356 1.00 40.28 90 LYS A C 1
ATOM 668 O O . LYS A 1 90 ? -6.808 -16.327 -12.216 1.00 40.28 90 LYS A O 1
ATOM 673 N N . THR A 1 91 ? -8.153 -15.410 -13.793 1.00 42.78 91 THR A N 1
ATOM 674 C CA . THR A 1 91 ? -9.341 -15.204 -12.991 1.00 42.78 91 THR A CA 1
ATOM 675 C C . THR A 1 91 ? -9.535 -16.420 -12.100 1.00 42.78 91 THR A C 1
ATOM 677 O O . THR A 1 91 ? -9.950 -17.476 -12.585 1.00 42.78 91 THR A O 1
ATOM 680 N N . SER A 1 92 ? -9.272 -16.283 -10.799 1.00 40.09 92 SER A N 1
ATOM 681 C CA . SER A 1 92 ? -10.014 -17.080 -9.831 1.00 40.09 92 SER A CA 1
ATOM 682 C C . SER A 1 92 ? -11.477 -16.966 -10.257 1.00 40.09 92 SER A C 1
ATOM 684 O O . SER A 1 92 ? -11.907 -15.841 -10.559 1.00 40.09 92 SER A O 1
ATOM 686 N N . PRO A 1 93 ? -12.223 -18.080 -10.391 1.00 35.97 93 PRO A N 1
ATOM 687 C CA . PRO A 1 93 ? -13.605 -18.003 -10.823 1.00 35.97 93 PRO A CA 1
ATOM 688 C C . PRO A 1 93 ? -14.276 -16.952 -9.951 1.00 35.97 93 PRO A C 1
ATOM 690 O O . PRO A 1 93 ? -14.169 -17.033 -8.723 1.00 35.97 93 PRO A O 1
ATOM 693 N N . ARG A 1 94 ? -14.898 -15.934 -10.571 1.00 39.91 94 ARG A N 1
ATOM 694 C CA . ARG A 1 94 ? -15.759 -14.999 -9.837 1.00 39.91 94 ARG A CA 1
ATOM 695 C C . ARG A 1 94 ? -16.605 -15.877 -8.920 1.00 39.91 94 ARG A C 1
ATOM 697 O O . ARG A 1 94 ? -17.203 -16.818 -9.454 1.00 39.91 94 ARG A O 1
ATOM 704 N N . PR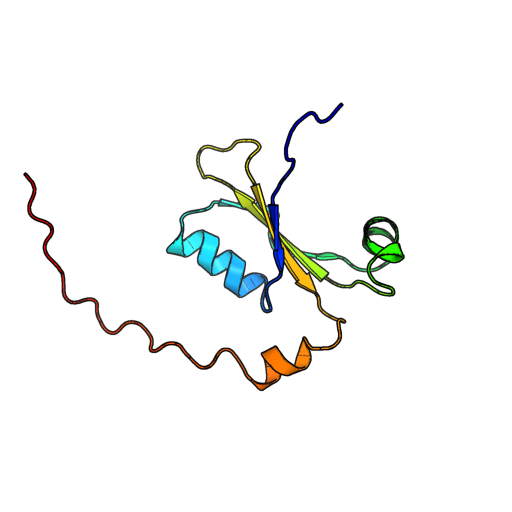O A 1 95 ? -16.612 -15.671 -7.591 1.00 39.84 95 PRO A N 1
ATOM 705 C CA . PRO A 1 95 ? -17.445 -16.493 -6.740 1.00 39.84 95 PRO A CA 1
ATOM 706 C C . PRO A 1 95 ? -18.861 -16.358 -7.292 1.00 39.84 95 PRO A C 1
ATOM 708 O O . PRO A 1 95 ? -19.422 -15.261 -7.320 1.00 39.84 95 PRO A O 1
ATOM 711 N N . GLY A 1 96 ? -19.388 -17.461 -7.834 1.00 40.38 96 GLY A N 1
ATOM 712 C CA . GLY A 1 96 ? -20.779 -17.540 -8.257 1.00 40.38 96 GLY A CA 1
ATOM 713 C C . GLY A 1 96 ? -21.671 -17.116 -7.089 1.00 40.38 96 GLY A C 1
ATOM 714 O O . GLY A 1 96 ? -21.195 -17.095 -5.948 1.00 40.38 96 GLY A O 1
ATOM 715 N N . PRO A 1 97 ? -22.940 -16.753 -7.344 1.00 37.38 97 PRO A N 1
ATOM 716 C CA . PRO A 1 97 ? -23.820 -16.207 -6.316 1.00 37.38 97 PRO A CA 1
ATOM 717 C C . PRO A 1 97 ? -23.731 -17.092 -5.075 1.00 37.38 97 PRO A C 1
ATOM 719 O O . PRO A 1 97 ? -24.044 -18.285 -5.138 1.00 37.38 97 PRO A O 1
ATOM 722 N N . ARG A 1 98 ? -23.186 -16.529 -3.983 1.00 42.81 98 ARG A N 1
ATOM 723 C CA . ARG A 1 98 ? -22.980 -17.254 -2.729 1.00 42.81 98 ARG A CA 1
ATOM 724 C C . ARG A 1 98 ? -24.343 -17.808 -2.344 1.00 42.81 98 ARG A C 1
ATOM 726 O O . ARG A 1 98 ? -25.246 -17.043 -2.012 1.00 42.81 98 ARG A O 1
ATOM 733 N N . ARG A 1 99 ? -24.512 -19.130 -2.420 1.00 37.22 99 ARG A N 1
ATOM 734 C CA . ARG A 1 99 ? -25.654 -19.778 -1.780 1.00 37.22 99 ARG A CA 1
ATOM 735 C C . ARG A 1 99 ? -25.530 -19.442 -0.301 1.00 37.22 99 ARG A C 1
ATOM 737 O O . ARG A 1 99 ? -24.488 -19.693 0.301 1.00 37.22 99 ARG A O 1
ATOM 744 N N . SER A 1 100 ? -26.560 -18.799 0.232 1.00 37.34 100 SER A N 1
ATOM 745 C CA . SER A 1 100 ? -26.690 -18.443 1.637 1.00 37.34 100 SER A CA 1
ATOM 746 C C . SER A 1 100 ? -26.439 -19.680 2.495 1.00 37.34 100 SER A C 1
ATOM 748 O O . SER A 1 100 ? -27.281 -20.578 2.547 1.00 37.34 100 SER A O 1
ATOM 750 N N . ILE A 1 101 ? -25.283 -19.743 3.153 1.00 32.88 101 ILE A N 1
ATOM 751 C CA . ILE A 1 101 ? -25.089 -20.668 4.261 1.00 32.88 101 ILE A CA 1
ATOM 752 C C . ILE A 1 101 ? -25.649 -19.942 5.484 1.00 32.88 101 ILE A C 1
ATOM 754 O O . ILE A 1 101 ? -25.123 -18.925 5.932 1.00 32.88 101 ILE A O 1
ATOM 758 N N . GLY A 1 102 ? -26.835 -20.372 5.910 1.00 32.47 102 GLY A N 1
ATOM 759 C CA . GLY A 1 102 ? -27.500 -19.829 7.083 1.00 32.47 102 GLY A CA 1
ATOM 760 C C . GLY A 1 102 ? -26.668 -20.142 8.318 1.00 32.47 102 GLY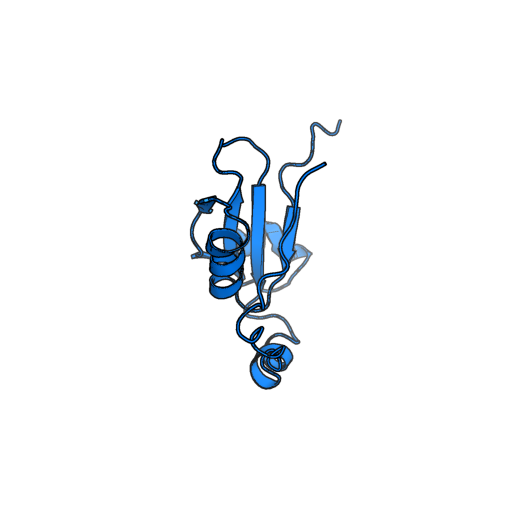 A C 1
ATOM 761 O O . GLY A 1 102 ? -26.494 -21.307 8.669 1.00 32.47 102 GLY A O 1
ATOM 762 N N . TRP A 1 103 ? -26.152 -19.104 8.966 1.00 26.52 103 TRP A N 1
ATOM 763 C CA . TRP A 1 103 ? -25.579 -19.214 10.297 1.00 26.52 103 TRP A CA 1
ATOM 764 C C . TRP A 1 103 ? -26.724 -19.031 11.299 1.00 26.52 103 TRP A C 1
ATOM 766 O O . TRP A 1 103 ? -27.238 -17.929 11.474 1.00 26.52 103 TRP A O 1
ATOM 776 N N . ALA A 1 104 ? -27.196 -20.140 11.870 1.00 26.89 104 ALA A N 1
ATOM 777 C CA . ALA A 1 104 ? -28.121 -20.133 12.998 1.00 26.89 104 ALA A CA 1
ATOM 778 C C . ALA A 1 104 ? -27.316 -19.983 14.303 1.00 26.89 104 ALA A C 1
ATOM 780 O O . ALA A 1 104 ? -26.268 -20.625 14.426 1.00 26.89 104 ALA A O 1
ATOM 781 N N . PRO A 1 105 ? -27.778 -19.173 15.271 1.00 33.81 105 PRO A N 1
ATOM 782 C CA . PRO A 1 105 ? -27.043 -18.932 16.502 1.00 33.81 105 PRO A CA 1
ATOM 783 C C . PRO A 1 105 ? -27.220 -20.100 17.480 1.00 33.81 105 PRO A C 1
ATOM 785 O O . PRO A 1 105 ? -28.299 -20.694 17.571 1.00 33.81 105 PRO A O 1
ATOM 788 N N . ARG A 1 106 ? -26.172 -20.385 18.251 1.00 38.19 106 ARG A N 1
ATOM 789 C CA . ARG A 1 106 ? -26.282 -20.912 19.613 1.00 38.19 106 ARG A CA 1
ATOM 790 C C . ARG A 1 106 ? -25.314 -20.159 20.502 1.00 38.19 106 ARG A C 1
ATOM 792 O O . ARG A 1 106 ? -24.180 -19.929 20.028 1.00 38.19 106 ARG A O 1
#

Solvent-accessible surface area (backbone atoms only — not comparable to full-atom values): 6581 Å² total; per-residue (Å²): 136,88,91,76,78,75,61,48,79,46,83,40,97,46,43,68,64,49,50,48,44,42,34,77,73,70,58,31,32,78,76,38,71,78,45,79,46,56,58,69,72,38,36,76,76,39,32,95,82,37,88,70,51,32,32,33,36,29,32,33,28,51,78,89,59,80,72,67,37,39,36,38,34,16,67,73,71,50,94,65,48,64,56,51,67,73,58,46,78,72,72,69,74,74,80,62,84,76,75,83,77,82,84,76,88,131

InterPro domains:
  IPR004360 Glyoxalase/fosfomycin resistance/dioxygenase domain [PF00903] (4-81)
  IPR018146 Glyoxalase I, conserved site [PS00934] (7-28)
  IPR029068 Glyoxalase/Bleomycin resistance protein/Dihydroxybiphenyl dioxygenase [G3DSA:3.10.180.10] (1-100)
  IPR029068 Glyoxalase/Bleomycin resistance protein/Dihydroxybiphenyl dioxygenase [SSF54593] (1-71)

Secondary structure (DSSP, 8-state):
-------EEEE-S-HHHHHHHHHHTT-PEEEEEEEEE-THHHHHHHTTT-SS--EEEEEEE-TT--S-EEEEEEESSSTTHHHHHHTTT-------S---------

pLDDT: mean 75.19, std 22.67, range [26.52, 98.0]

Nearest PDB structures (foldseek):
  3hqf-assembly1_A  TM=5.321E-01  e=2.016E+00  Escherichia coli
  5j6q-assembly1_A  TM=3.518E-01  e=5.565E+00  Clostridioides difficile 630
  4ubf-assembly1_B  TM=2.290E-01  e=2.599E+00  Homo sapiens
  8iyk-assembly1_J  TM=2.718E-01  e=7.174E+00  Escherichia phage Lambda

Sequence (106 aa):
MITGIAHTGVCVPDCEGAVAFYRDVLGLRVLSPPYVMAGNAIRNDMGELVSDPTMTAAIVGFPDGGDRVLEVIEYLNVDGADDVRRNGWKTSPRPGPRRSIGWAPR

Organism: NCBI:txid722731